Protein AF-A0A857C3N4-F1 (afdb_monomer)

Foldseek 3Di:
DDDDPPDPDPVVVVVVVPDPCPPVNVVVVVPDDPDDPDDPPDDPPPPPPDDPPPPDPPDPQLAQDPLLLQLLQVVLVVDQLCVSCVVVVHDSVVSVVSPVVLCVSQVADDSVRSSVSCVVVVSYD

Sequence (125 aa):
MTSTLEAVPFEAVAEARKAPLSRELYRAWHRSPAPAPAPEPAPQNQIVPAPPARRRPRRPLPALTNRERDCVAWAAEGKTEWESAAILGIAPKTVESHLIAARRKLNAANKVHLVAKAFRLGLID

Organism: NCBI:txid538381

Mean predicted aligned error: 17.47 Å

Structure (mmCIF, N/CA/C/O backbone):
data_AF-A0A857C3N4-F1
#
_entry.id   AF-A0A857C3N4-F1
#
loop_
_atom_site.group_PDB
_atom_site.id
_atom_site.type_symbol
_atom_site.label_atom_id
_atom_site.label_alt_id
_atom_site.label_comp_id
_atom_site.label_asym_id
_atom_site.label_entity_id
_atom_site.label_seq_id
_atom_site.pdbx_PDB_ins_code
_atom_site.Cartn_x
_atom_site.Cartn_y
_atom_site.Cartn_z
_atom_site.occupancy
_atom_site.B_iso_or_equiv
_atom_site.auth_seq_id
_atom_site.auth_comp_id
_atom_site.auth_asym_id
_atom_site.auth_atom_id
_atom_site.pdbx_PDB_model_num
ATOM 1 N N . MET A 1 1 ? 57.037 -0.008 -46.807 1.00 42.09 1 MET A N 1
ATOM 2 C CA . MET A 1 1 ? 56.694 -1.141 -47.691 1.00 42.09 1 MET A CA 1
ATOM 3 C C . MET A 1 1 ? 55.990 -2.190 -46.847 1.00 42.09 1 MET A C 1
ATOM 5 O O . MET A 1 1 ? 56.630 -2.986 -46.181 1.00 42.09 1 MET A O 1
ATOM 9 N N . THR A 1 2 ? 54.672 -2.054 -46.758 1.00 44.59 2 THR A N 1
ATOM 10 C CA . THR A 1 2 ? 53.734 -2.886 -45.995 1.00 44.59 2 THR A CA 1
ATOM 11 C C . THR A 1 2 ? 53.263 -4.064 -46.844 1.00 44.59 2 THR A C 1
ATOM 13 O O . THR A 1 2 ? 52.885 -3.825 -47.986 1.00 44.59 2 THR A O 1
ATOM 16 N N . SER A 1 3 ? 53.250 -5.282 -46.298 1.00 34.38 3 SER A N 1
ATOM 17 C CA . SER A 1 3 ? 52.200 -6.306 -46.489 1.00 34.38 3 SER A CA 1
ATOM 18 C C . SER A 1 3 ? 52.720 -7.684 -46.086 1.00 34.38 3 SER A C 1
ATOM 20 O O . SER A 1 3 ? 53.869 -7.986 -46.368 1.00 34.38 3 SER A O 1
ATOM 22 N N . THR A 1 4 ? 51.961 -8.634 -45.557 1.00 44.75 4 THR A N 1
ATOM 23 C CA . THR A 1 4 ? 50.658 -8.719 -44.877 1.00 44.75 4 THR A CA 1
ATOM 24 C C . THR A 1 4 ? 50.572 -10.213 -44.544 1.00 44.75 4 THR A C 1
ATOM 26 O O . THR A 1 4 ? 50.878 -11.044 -45.395 1.00 44.75 4 THR A O 1
ATOM 29 N N . LEU A 1 5 ? 50.217 -10.561 -43.306 1.00 49.78 5 LEU A N 1
ATOM 30 C CA . LEU A 1 5 ? 49.814 -11.917 -42.926 1.00 49.78 5 LEU A CA 1
ATOM 31 C C . LEU A 1 5 ? 48.655 -12.359 -43.832 1.00 49.78 5 LEU A C 1
ATOM 33 O O . LEU A 1 5 ? 47.562 -11.805 -43.717 1.00 49.78 5 LEU A O 1
ATOM 37 N N . GLU A 1 6 ? 48.871 -13.338 -44.712 1.00 47.31 6 GLU A N 1
ATOM 38 C CA . GLU A 1 6 ? 47.765 -13.985 -45.421 1.00 47.31 6 GLU A CA 1
ATOM 39 C C . GLU A 1 6 ? 46.974 -14.845 -44.433 1.00 47.31 6 GLU A C 1
ATOM 41 O O . GLU A 1 6 ? 47.333 -15.972 -44.090 1.00 47.31 6 GLU A O 1
ATOM 46 N N . ALA A 1 7 ? 45.886 -14.263 -43.936 1.00 52.78 7 ALA A N 1
ATOM 47 C CA . ALA A 1 7 ? 44.808 -15.003 -43.317 1.00 52.78 7 ALA A CA 1
ATOM 48 C C . ALA A 1 7 ? 44.201 -15.930 -44.375 1.00 52.78 7 ALA A C 1
ATOM 50 O O . ALA A 1 7 ? 43.684 -15.465 -45.390 1.00 52.78 7 ALA A O 1
ATOM 51 N N . VAL A 1 8 ? 44.256 -17.238 -44.128 1.00 55.38 8 VAL A N 1
ATOM 52 C CA . VAL A 1 8 ? 43.550 -18.215 -44.958 1.00 55.38 8 VAL A CA 1
ATOM 53 C C . VAL A 1 8 ? 42.051 -17.889 -44.881 1.00 55.38 8 VAL A C 1
ATOM 55 O O . VAL A 1 8 ? 41.500 -17.871 -43.775 1.00 55.38 8 VAL A O 1
ATOM 58 N N . PRO A 1 9 ? 41.382 -17.583 -46.007 1.00 56.47 9 PRO A N 1
ATOM 59 C CA . PRO A 1 9 ? 39.995 -17.142 -45.993 1.00 56.47 9 PRO A CA 1
ATOM 60 C C . PRO A 1 9 ? 39.082 -18.239 -45.436 1.00 56.47 9 PRO A C 1
ATOM 62 O O . PRO A 1 9 ? 39.211 -19.417 -45.767 1.00 56.47 9 PRO A O 1
ATOM 65 N N . PHE A 1 10 ? 38.130 -17.834 -44.592 1.00 45.34 10 PHE A N 1
ATOM 66 C CA . PHE A 1 10 ? 37.164 -18.704 -43.907 1.00 45.34 10 PHE A CA 1
ATOM 67 C C . PHE A 1 10 ? 36.310 -19.558 -44.872 1.00 45.34 10 PHE A C 1
ATOM 69 O O . PHE A 1 10 ? 35.773 -20.590 -44.470 1.00 45.34 10 PHE A O 1
ATOM 76 N N . GLU A 1 11 ? 36.246 -19.195 -46.157 1.00 49.16 11 GLU A N 1
ATOM 77 C CA . GLU A 1 11 ? 35.633 -20.019 -47.207 1.00 49.16 11 GLU A CA 1
ATOM 78 C C . GLU A 1 11 ? 36.361 -21.358 -47.427 1.00 49.16 11 GLU A C 1
ATOM 80 O O . GLU A 1 11 ? 35.701 -22.378 -47.630 1.00 49.16 11 GLU A O 1
ATOM 85 N N . ALA A 1 12 ? 37.688 -21.415 -47.250 1.00 45.56 12 ALA A N 1
ATOM 86 C CA . ALA A 1 12 ? 38.479 -22.632 -47.464 1.00 45.56 12 ALA A CA 1
ATOM 87 C C . ALA A 1 12 ? 38.129 -23.766 -46.477 1.00 45.56 12 ALA A C 1
ATOM 89 O O . ALA A 1 12 ? 38.229 -24.951 -46.803 1.00 45.56 12 ALA A O 1
ATOM 90 N N . VAL A 1 13 ? 37.662 -23.425 -45.269 1.00 49.94 13 VAL A N 1
ATOM 91 C CA . VAL A 1 13 ? 37.240 -24.411 -44.255 1.00 49.94 13 VAL A CA 1
ATOM 92 C C . VAL A 1 13 ? 35.860 -24.998 -44.585 1.00 49.94 13 VAL A C 1
ATOM 94 O O . VAL A 1 13 ? 35.580 -26.155 -44.264 1.00 49.94 13 VAL A O 1
ATOM 97 N N . ALA A 1 14 ? 34.997 -24.235 -45.261 1.00 45.94 14 ALA A N 1
ATOM 98 C CA . ALA A 1 14 ? 33.683 -24.706 -45.697 1.00 45.94 14 ALA A CA 1
ATOM 99 C C . ALA A 1 14 ? 33.773 -25.618 -46.935 1.00 45.94 14 ALA A C 1
ATOM 101 O O . ALA A 1 14 ? 32.967 -26.541 -47.088 1.00 45.94 14 ALA A O 1
ATOM 102 N N . GLU A 1 15 ? 34.777 -25.401 -47.783 1.00 38.91 15 GLU A N 1
ATOM 103 C CA . GLU A 1 15 ? 34.975 -26.132 -49.036 1.00 38.91 15 GLU A CA 1
ATOM 104 C C . GLU A 1 15 ? 35.538 -27.547 -48.815 1.00 38.91 15 GLU A C 1
ATOM 106 O O . GLU A 1 15 ? 35.119 -28.502 -49.475 1.00 38.91 15 GLU A O 1
ATOM 111 N N . ALA A 1 16 ? 36.355 -27.736 -47.770 1.00 47.97 16 ALA A N 1
ATOM 112 C CA . ALA A 1 16 ? 36.870 -29.048 -47.363 1.00 47.97 16 ALA A CA 1
ATOM 113 C C . ALA A 1 16 ? 35.767 -30.056 -46.966 1.00 47.97 16 ALA A C 1
ATOM 115 O O . ALA A 1 16 ? 35.962 -31.267 -47.061 1.00 47.97 16 ALA A O 1
ATOM 116 N N . ARG A 1 17 ? 34.581 -29.577 -46.560 1.00 53.06 17 ARG A N 1
ATOM 117 C CA . ARG A 1 17 ? 33.422 -30.424 -46.218 1.00 53.06 17 ARG A CA 1
ATOM 118 C C . ARG A 1 17 ? 32.596 -30.877 -47.426 1.00 53.06 17 ARG A C 1
ATOM 120 O O . ARG A 1 17 ? 31.706 -31.706 -47.248 1.00 53.06 17 ARG A O 1
ATOM 127 N N . LYS A 1 18 ? 32.861 -30.354 -48.629 1.00 52.03 18 LYS A N 1
ATOM 128 C CA . LYS A 1 18 ? 32.086 -30.645 -49.851 1.00 52.03 18 LYS A CA 1
ATOM 129 C C . LYS A 1 18 ? 32.894 -31.308 -50.968 1.00 52.03 18 LYS A C 1
ATOM 131 O O . LYS A 1 18 ? 32.378 -31.449 -52.074 1.00 52.03 18 LYS A O 1
ATOM 136 N N . ALA A 1 19 ? 34.122 -31.752 -50.710 1.00 49.84 19 ALA A N 1
ATOM 137 C CA . ALA A 1 19 ? 34.825 -32.578 -51.685 1.00 49.84 19 ALA A CA 1
ATOM 138 C C . ALA A 1 19 ? 34.077 -33.922 -51.846 1.00 49.84 19 ALA A C 1
ATOM 140 O O . ALA A 1 19 ? 33.837 -34.595 -50.837 1.00 49.84 19 ALA A O 1
ATOM 141 N N . PRO A 1 20 ? 33.696 -34.348 -53.069 1.00 49.91 20 PRO A N 1
ATOM 142 C CA . PRO A 1 20 ? 33.185 -35.693 -53.277 1.00 49.91 20 PRO A CA 1
ATOM 143 C C . PRO A 1 20 ? 34.331 -36.650 -52.958 1.00 49.91 20 PRO A C 1
ATOM 145 O O . PRO A 1 20 ? 35.293 -36.754 -53.718 1.00 49.91 20 PRO A O 1
ATOM 148 N N . LEU A 1 21 ? 34.260 -37.303 -51.795 1.00 60.78 21 LEU A N 1
ATOM 149 C CA . LEU A 1 21 ? 35.202 -38.346 -51.408 1.00 60.78 21 LEU A CA 1
ATOM 150 C C . LEU A 1 21 ? 35.298 -39.322 -52.580 1.00 60.78 21 LEU A C 1
ATOM 152 O O . LEU A 1 21 ? 34.312 -39.968 -52.943 1.00 60.78 21 LEU A O 1
ATOM 156 N N . SER A 1 22 ? 36.473 -39.388 -53.209 1.00 62.09 22 SER A N 1
ATOM 157 C CA . SER A 1 22 ? 36.712 -40.334 -54.288 1.00 62.09 22 SER A CA 1
ATOM 158 C C . SER A 1 22 ? 36.356 -41.738 -53.788 1.00 62.09 22 SER A C 1
ATOM 160 O O . SER A 1 22 ? 36.499 -42.060 -52.604 1.00 62.09 22 SER A O 1
ATOM 162 N N . ARG A 1 23 ? 35.880 -42.611 -54.684 1.00 57.72 23 ARG A N 1
ATOM 163 C CA . ARG A 1 23 ? 35.545 -44.014 -54.354 1.00 57.72 23 ARG A CA 1
ATOM 164 C C . ARG A 1 23 ? 36.687 -44.722 -53.610 1.00 57.72 23 ARG A C 1
ATOM 166 O O . ARG A 1 23 ? 36.455 -45.644 -52.833 1.00 57.72 23 ARG A O 1
ATOM 173 N N . GLU A 1 24 ? 37.910 -44.272 -53.859 1.00 62.47 24 GLU A N 1
ATOM 174 C CA . GLU A 1 24 ? 39.146 -44.726 -53.240 1.00 62.47 24 GLU A CA 1
ATOM 175 C C . GLU A 1 24 ? 39.289 -44.279 -51.772 1.00 62.47 24 GLU A C 1
ATOM 177 O O . GLU A 1 24 ? 39.623 -45.107 -50.926 1.00 62.47 24 GLU A O 1
ATOM 182 N N . LEU A 1 25 ? 38.912 -43.038 -51.433 1.00 60.59 25 LEU A N 1
ATOM 183 C CA . LEU A 1 25 ? 38.878 -42.533 -50.051 1.00 60.59 25 LEU A CA 1
ATOM 184 C C . LEU A 1 25 ? 37.803 -43.228 -49.198 1.00 60.59 25 LEU A C 1
ATOM 186 O O . LEU A 1 25 ? 38.065 -43.586 -48.051 1.00 60.59 25 LEU A O 1
ATOM 190 N N . TYR A 1 26 ? 36.62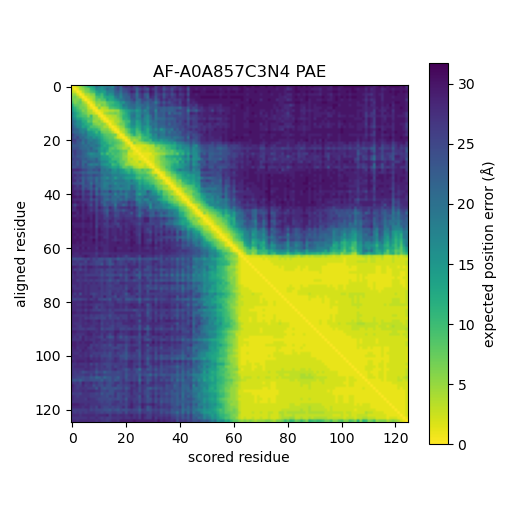4 -43.511 -49.764 1.00 62.72 26 TYR A N 1
ATOM 191 C CA . TYR A 1 26 ? 35.581 -44.291 -49.074 1.00 62.72 26 TYR A CA 1
ATOM 192 C C . TYR A 1 26 ? 36.050 -45.724 -48.763 1.00 62.72 26 TYR A C 1
ATOM 194 O O . TYR A 1 26 ? 35.847 -46.237 -47.664 1.00 62.72 26 TYR A O 1
ATOM 202 N N . ARG A 1 27 ? 36.745 -46.366 -49.715 1.00 65.06 27 ARG A N 1
ATOM 203 C CA . ARG A 1 27 ? 37.344 -47.703 -49.536 1.00 65.06 27 ARG A CA 1
ATOM 204 C C . ARG A 1 27 ? 38.485 -47.721 -48.518 1.00 65.06 27 ARG A C 1
ATOM 206 O O . ARG A 1 27 ? 38.742 -48.765 -47.922 1.00 65.06 27 ARG A O 1
ATOM 213 N N . ALA A 1 28 ? 39.194 -46.607 -48.347 1.00 65.62 28 ALA A N 1
ATOM 214 C CA . ALA A 1 28 ? 40.212 -46.468 -47.312 1.00 65.62 28 ALA A CA 1
ATOM 215 C C . ALA A 1 28 ? 39.576 -46.372 -45.914 1.00 65.62 28 ALA A C 1
ATOM 217 O O . ALA A 1 28 ? 40.033 -47.052 -45.000 1.00 65.62 28 ALA A O 1
ATOM 218 N N . TRP A 1 29 ? 38.472 -45.627 -45.772 1.00 62.25 29 TRP A N 1
ATOM 219 C CA . TRP A 1 29 ? 37.751 -45.469 -44.500 1.00 62.25 29 TRP A CA 1
ATOM 220 C C . TRP A 1 29 ? 37.208 -46.801 -43.953 1.00 62.25 29 TRP A C 1
ATOM 222 O O . TRP A 1 29 ? 37.330 -47.082 -42.766 1.00 62.25 29 TRP A O 1
ATOM 232 N N . HIS A 1 30 ? 36.707 -47.674 -44.834 1.00 64.94 30 HIS A N 1
ATOM 233 C CA . HIS A 1 30 ? 36.181 -49.001 -44.469 1.00 64.94 30 HIS A CA 1
ATOM 234 C C . HIS A 1 30 ? 37.236 -50.077 -44.183 1.00 64.94 30 HIS A C 1
ATOM 236 O O . HIS A 1 30 ? 36.887 -51.159 -43.720 1.00 64.94 30 HIS A O 1
ATOM 242 N N . ARG A 1 31 ? 38.520 -49.820 -44.465 1.00 61.28 31 ARG A N 1
ATOM 243 C CA . ARG A 1 31 ? 39.620 -50.739 -44.116 1.00 61.28 31 ARG A CA 1
ATOM 244 C C . ARG A 1 31 ? 40.226 -50.461 -42.745 1.00 61.28 31 ARG A C 1
ATOM 246 O O . ARG A 1 31 ? 41.021 -51.269 -42.271 1.00 61.28 31 ARG A O 1
ATOM 253 N N . SER A 1 32 ? 39.869 -49.342 -42.119 1.00 53.06 32 SER A N 1
ATOM 254 C CA . SER A 1 32 ? 40.312 -49.038 -40.764 1.00 53.06 32 SER A CA 1
ATOM 255 C C . SER A 1 32 ? 39.549 -49.934 -39.784 1.00 53.06 32 SER A C 1
ATOM 257 O O . SER A 1 32 ? 38.317 -49.964 -39.851 1.00 53.06 32 SER A O 1
ATOM 259 N N . PRO A 1 33 ? 40.223 -50.669 -38.878 1.00 60.56 33 PRO A N 1
ATOM 260 C CA . PRO A 1 33 ? 39.520 -51.373 -37.816 1.00 60.56 33 PRO A CA 1
ATOM 261 C C . PRO A 1 33 ? 38.716 -50.336 -37.034 1.00 60.56 33 PRO A C 1
ATOM 263 O O . PRO A 1 33 ? 39.244 -49.275 -36.686 1.00 60.56 33 PRO A O 1
ATOM 266 N N . ALA A 1 34 ? 37.426 -50.611 -36.832 1.00 58.22 34 ALA A N 1
ATOM 267 C CA . ALA A 1 34 ? 36.556 -49.725 -36.077 1.00 58.22 34 ALA A CA 1
ATOM 268 C C . ALA A 1 34 ? 37.234 -49.379 -34.738 1.00 58.22 34 ALA A C 1
ATOM 270 O O . ALA A 1 34 ? 37.824 -50.275 -34.120 1.00 58.22 34 ALA A O 1
ATOM 271 N N . PRO A 1 35 ? 37.195 -48.111 -34.287 1.00 65.88 35 PRO A N 1
ATOM 272 C CA . PRO A 1 35 ? 37.673 -47.788 -32.951 1.00 65.88 35 PRO A CA 1
ATOM 273 C C . PRO A 1 35 ? 36.943 -48.703 -31.962 1.00 65.88 35 PRO A C 1
ATOM 275 O O . PRO A 1 35 ? 35.737 -48.919 -32.108 1.00 65.88 35 PRO A O 1
ATOM 278 N N . ALA A 1 36 ? 37.680 -49.280 -31.006 1.00 58.38 36 ALA A N 1
ATOM 279 C CA . ALA A 1 36 ? 37.099 -50.109 -29.951 1.00 58.38 36 ALA A CA 1
ATOM 280 C C . ALA A 1 36 ? 35.840 -49.419 -29.388 1.00 58.38 36 ALA A C 1
ATOM 282 O O . ALA A 1 36 ? 35.861 -48.187 -29.259 1.00 58.38 36 ALA A O 1
ATOM 283 N N . PRO A 1 37 ? 34.748 -50.156 -29.095 1.00 65.44 37 PRO A N 1
ATOM 284 C CA . PRO A 1 37 ? 33.534 -49.531 -28.588 1.00 65.44 37 PRO A CA 1
ATOM 285 C C . PRO A 1 37 ? 33.911 -48.705 -27.359 1.00 65.44 37 PRO A C 1
ATOM 287 O O . PRO A 1 37 ? 34.567 -49.206 -26.444 1.00 65.44 37 PRO A O 1
ATOM 290 N N . ALA A 1 38 ? 33.574 -47.414 -27.394 1.00 61.31 38 ALA A N 1
ATOM 291 C CA . ALA A 1 38 ? 33.794 -46.507 -26.277 1.00 61.31 38 ALA A CA 1
ATOM 292 C C . ALA A 1 38 ? 33.246 -47.149 -24.987 1.00 61.31 38 ALA A C 1
ATOM 294 O O . ALA A 1 38 ? 32.251 -47.876 -25.074 1.00 61.31 38 ALA A O 1
ATOM 295 N N . PRO A 1 39 ? 33.863 -46.911 -23.810 1.00 69.44 39 PRO A N 1
ATOM 296 C CA . PRO A 1 39 ? 33.336 -47.435 -22.553 1.00 69.44 39 PRO A CA 1
ATOM 297 C C . PRO A 1 39 ? 31.853 -47.069 -22.463 1.00 69.44 39 PRO A C 1
ATOM 299 O O . PRO A 1 39 ? 31.503 -45.907 -22.688 1.00 69.44 39 PRO A O 1
ATOM 302 N N . GLU A 1 40 ? 30.999 -48.071 -22.234 1.00 63.38 40 GLU A N 1
ATOM 303 C CA . GLU A 1 40 ? 29.546 -47.899 -22.246 1.00 63.38 40 GLU A CA 1
ATOM 304 C C . GLU A 1 40 ? 29.157 -46.660 -21.425 1.00 63.38 40 GLU A C 1
ATOM 306 O O . GLU A 1 40 ? 29.649 -46.488 -20.301 1.00 63.38 40 GLU A O 1
ATOM 311 N N . PRO A 1 41 ? 28.321 -45.754 -21.968 1.00 64.38 41 PRO A N 1
ATOM 312 C CA . PRO A 1 41 ? 27.915 -44.574 -21.229 1.00 64.38 41 PRO A CA 1
ATOM 313 C C . PRO A 1 41 ? 27.183 -45.029 -19.966 1.00 64.38 41 PRO A C 1
ATOM 315 O O . PRO A 1 41 ? 26.224 -45.798 -20.036 1.00 64.38 41 PRO A O 1
ATOM 318 N N . ALA A 1 42 ? 27.652 -44.552 -18.811 1.00 61.03 42 ALA A N 1
ATOM 319 C CA . ALA A 1 42 ? 27.022 -44.793 -17.518 1.00 61.03 42 ALA A CA 1
ATOM 320 C C . ALA A 1 42 ? 25.494 -44.587 -17.602 1.00 61.03 42 ALA A C 1
ATOM 322 O O . ALA A 1 42 ? 25.048 -43.703 -18.340 1.00 61.03 42 ALA A O 1
ATOM 323 N N . PRO A 1 43 ? 24.677 -45.354 -16.854 1.00 63.50 43 PRO A N 1
ATOM 324 C CA . PRO A 1 43 ? 23.223 -45.279 -16.945 1.00 63.50 43 PRO A CA 1
ATOM 325 C C . PRO A 1 43 ? 22.738 -43.851 -16.665 1.00 63.50 43 PRO A C 1
ATOM 327 O O . PRO A 1 43 ? 22.772 -43.365 -15.537 1.00 63.50 43 PRO A O 1
ATOM 330 N N . GLN A 1 44 ? 22.258 -43.183 -17.714 1.00 59.03 44 GLN A N 1
ATOM 331 C CA . GLN A 1 44 ? 21.878 -41.765 -17.727 1.00 59.03 44 GLN A CA 1
ATOM 332 C C . GLN A 1 44 ? 20.607 -41.443 -16.915 1.00 59.03 44 GLN A C 1
ATOM 334 O O . GLN A 1 44 ? 20.181 -40.293 -16.894 1.00 59.03 44 GLN A O 1
ATOM 339 N N . ASN A 1 45 ? 19.992 -42.423 -16.237 1.00 70.00 45 ASN A N 1
ATOM 340 C CA . ASN A 1 45 ? 18.643 -42.289 -15.674 1.00 70.00 45 ASN A CA 1
ATOM 341 C C . ASN A 1 45 ? 18.548 -42.335 -14.136 1.00 70.00 45 ASN A C 1
ATOM 343 O O . ASN A 1 45 ? 17.511 -42.703 -13.588 1.00 70.00 45 ASN A O 1
ATOM 347 N N . GLN A 1 46 ? 19.599 -41.943 -13.414 1.00 62.91 46 GLN A N 1
ATOM 348 C CA . GLN A 1 46 ? 19.488 -41.667 -11.976 1.00 62.91 46 GLN A CA 1
ATOM 349 C C . GLN A 1 46 ? 19.184 -40.182 -11.746 1.00 62.91 46 GLN A C 1
ATOM 351 O O . GLN A 1 46 ? 20.067 -39.383 -11.439 1.00 62.91 46 GLN A O 1
ATOM 356 N N . ILE A 1 47 ? 17.912 -39.798 -11.890 1.00 64.88 47 ILE A N 1
ATOM 357 C CA . ILE A 1 47 ? 17.425 -38.491 -11.433 1.00 64.88 47 ILE A CA 1
ATOM 358 C C . ILE A 1 47 ? 17.346 -38.555 -9.906 1.00 64.88 47 ILE A C 1
ATOM 360 O O . ILE A 1 47 ? 16.320 -38.919 -9.338 1.00 64.88 47 ILE A O 1
ATOM 364 N N . VAL A 1 48 ? 18.442 -38.236 -9.219 1.00 66.25 48 VAL A N 1
ATOM 365 C CA . VAL A 1 48 ? 18.382 -37.937 -7.785 1.00 66.25 48 VAL A CA 1
ATOM 366 C C . VAL A 1 48 ? 17.553 -36.658 -7.609 1.00 66.25 48 VAL A C 1
ATOM 368 O O . VAL A 1 48 ? 17.966 -35.606 -8.106 1.00 66.25 48 VAL A O 1
ATOM 371 N N . PRO A 1 49 ? 16.376 -36.693 -6.949 1.00 69.88 49 PRO A N 1
ATOM 372 C CA . PRO A 1 49 ? 15.654 -35.465 -6.663 1.00 69.88 49 PRO A CA 1
ATOM 373 C C . PRO A 1 49 ? 16.522 -34.623 -5.729 1.00 69.88 49 PRO A C 1
ATOM 375 O O . PRO A 1 49 ? 16.921 -35.077 -4.654 1.00 69.88 49 PRO A O 1
ATOM 378 N N . ALA A 1 50 ? 16.842 -33.398 -6.153 1.00 67.56 50 ALA A N 1
ATOM 379 C CA . ALA A 1 50 ? 17.551 -32.455 -5.303 1.00 67.56 50 ALA A CA 1
ATOM 380 C C . ALA A 1 50 ? 16.797 -32.336 -3.963 1.00 67.56 50 ALA A C 1
ATOM 382 O O . ALA A 1 50 ? 15.569 -32.180 -3.976 1.00 67.56 50 ALA A O 1
ATOM 383 N N . PRO A 1 51 ? 17.485 -32.422 -2.809 1.00 74.31 51 PRO A N 1
ATOM 384 C CA . PRO A 1 51 ? 16.829 -32.293 -1.514 1.00 74.31 51 PRO A CA 1
ATOM 385 C C . PRO A 1 51 ? 16.054 -30.969 -1.470 1.00 74.31 51 PRO A C 1
ATOM 387 O O . PRO A 1 51 ? 16.561 -29.964 -1.986 1.00 74.31 51 PRO A O 1
ATOM 390 N N . PRO A 1 52 ? 14.840 -30.932 -0.881 1.00 71.19 52 PRO A N 1
ATOM 391 C CA . PRO A 1 52 ? 14.034 -29.722 -0.858 1.00 71.19 52 PRO A CA 1
ATOM 392 C C . PRO A 1 52 ? 14.870 -28.612 -0.234 1.00 71.19 52 PRO A C 1
ATOM 394 O O . PRO A 1 52 ? 15.323 -28.730 0.909 1.00 71.19 52 PRO A O 1
ATOM 397 N N . ALA A 1 53 ? 15.130 -27.559 -1.015 1.00 73.56 53 ALA A N 1
ATOM 398 C CA . ALA A 1 53 ? 15.928 -26.433 -0.568 1.00 73.56 53 ALA A CA 1
ATOM 399 C C . ALA A 1 53 ? 15.351 -25.958 0.765 1.00 73.56 53 ALA A C 1
ATOM 401 O O . ALA A 1 53 ? 14.194 -25.534 0.826 1.00 73.56 53 ALA A O 1
ATOM 402 N N . ARG A 1 54 ? 16.139 -26.081 1.844 1.00 71.12 54 ARG A N 1
ATOM 403 C CA . ARG A 1 54 ? 15.759 -25.598 3.173 1.00 71.12 54 ARG A CA 1
ATOM 404 C C . ARG A 1 54 ? 15.281 -24.164 2.991 1.00 71.12 54 ARG A C 1
ATOM 406 O O . ARG A 1 54 ? 16.086 -23.300 2.634 1.00 71.12 54 ARG A O 1
ATOM 413 N N . ARG A 1 55 ? 13.975 -23.918 3.157 1.00 67.88 55 ARG A N 1
ATOM 414 C CA . ARG A 1 55 ? 13.404 -22.571 3.061 1.00 67.88 55 ARG A CA 1
ATOM 415 C C . ARG A 1 55 ? 14.175 -21.720 4.060 1.00 67.88 55 ARG A C 1
ATOM 417 O O . ARG A 1 55 ? 14.018 -21.897 5.265 1.00 67.88 55 ARG A O 1
ATOM 424 N N . ARG A 1 56 ? 15.056 -20.846 3.563 1.00 63.72 56 ARG A N 1
ATOM 425 C CA . ARG A 1 56 ? 15.753 -19.884 4.419 1.00 63.72 56 ARG A CA 1
ATOM 426 C C . ARG A 1 56 ? 14.675 -19.148 5.219 1.00 63.72 56 ARG A C 1
ATOM 428 O O . ARG A 1 56 ? 13.666 -18.777 4.607 1.00 63.72 56 ARG A O 1
ATOM 435 N N . PRO A 1 57 ? 14.844 -18.958 6.541 1.00 59.16 57 PRO A N 1
ATOM 436 C CA . PRO A 1 57 ? 13.883 -18.193 7.320 1.00 59.16 57 PRO A CA 1
ATOM 437 C C . PRO A 1 57 ? 13.702 -16.848 6.620 1.00 59.16 57 PRO A C 1
ATOM 439 O O . PRO A 1 57 ? 14.678 -16.133 6.367 1.00 59.16 57 PRO A O 1
ATOM 442 N N . ARG A 1 58 ? 12.466 -16.565 6.191 1.00 60.72 58 ARG A N 1
ATOM 443 C CA . ARG A 1 58 ? 12.138 -15.303 5.529 1.00 60.72 58 ARG A CA 1
ATOM 444 C C . ARG A 1 58 ? 12.523 -14.211 6.520 1.00 60.72 58 ARG A C 1
ATOM 446 O O . ARG A 1 58 ? 11.986 -14.186 7.624 1.00 60.72 58 ARG A O 1
ATOM 453 N N . ARG A 1 59 ? 13.492 -13.360 6.158 1.00 56.78 59 ARG A N 1
ATOM 454 C CA . ARG A 1 59 ? 13.811 -12.169 6.958 1.00 56.78 59 ARG A CA 1
ATOM 455 C C . ARG A 1 59 ? 12.491 -11.453 7.260 1.00 56.78 59 ARG A C 1
ATOM 457 O O . ARG A 1 59 ? 11.672 -11.380 6.337 1.00 56.78 59 ARG A O 1
ATOM 464 N N . PRO A 1 60 ? 12.270 -10.968 8.496 1.00 60.06 60 PRO A N 1
ATOM 465 C CA . PRO A 1 60 ? 11.043 -10.262 8.824 1.00 60.06 60 PRO A CA 1
ATOM 466 C C . PRO A 1 60 ? 10.874 -9.138 7.808 1.00 60.06 60 PRO A C 1
ATOM 468 O O . PRO A 1 60 ? 11.748 -8.283 7.648 1.00 60.06 60 PRO A O 1
ATOM 471 N N . LEU A 1 61 ? 9.802 -9.239 7.024 1.00 59.16 61 LEU A N 1
ATOM 472 C CA . LEU A 1 61 ? 9.497 -8.261 5.996 1.00 59.16 61 LEU A CA 1
ATOM 473 C C . LEU A 1 61 ? 9.300 -6.910 6.690 1.00 59.16 61 LEU A C 1
ATOM 475 O O . LEU A 1 61 ? 8.751 -6.893 7.794 1.00 59.16 61 LEU A O 1
ATOM 479 N N . PRO A 1 62 ? 9.727 -5.789 6.085 1.00 65.25 62 PRO A N 1
ATOM 480 C CA . PRO A 1 62 ? 9.358 -4.472 6.584 1.00 65.25 62 PRO A CA 1
ATOM 481 C C . PRO A 1 62 ? 7.831 -4.415 6.688 1.00 65.25 62 PRO A C 1
ATOM 483 O O . PRO A 1 62 ? 7.124 -4.403 5.680 1.00 65.25 62 PRO A O 1
ATOM 486 N N . ALA A 1 63 ? 7.331 -4.484 7.921 1.00 81.19 63 ALA A N 1
ATOM 487 C CA . ALA A 1 63 ? 5.913 -4.614 8.179 1.00 81.19 63 ALA A CA 1
ATOM 488 C C . ALA A 1 63 ? 5.249 -3.263 7.912 1.00 81.19 63 ALA A C 1
ATOM 490 O O . ALA A 1 63 ? 5.533 -2.262 8.578 1.00 81.19 63 ALA A O 1
ATOM 491 N N . LEU A 1 64 ? 4.373 -3.236 6.911 1.00 91.94 64 LEU A N 1
ATOM 492 C CA . LEU A 1 64 ? 3.407 -2.156 6.775 1.00 91.94 64 LEU A CA 1
ATOM 493 C C . LEU A 1 64 ? 2.521 -2.137 8.022 1.00 91.94 64 LEU A C 1
ATOM 495 O O . LEU A 1 64 ? 2.154 -3.196 8.542 1.00 91.94 64 LEU A O 1
ATOM 499 N N . THR A 1 65 ? 2.166 -0.943 8.490 1.00 94.75 65 THR A N 1
ATOM 500 C CA . THR A 1 65 ? 1.102 -0.819 9.495 1.00 94.75 65 THR A CA 1
ATOM 501 C C . THR A 1 65 ? -0.225 -1.273 8.890 1.00 94.75 65 THR A C 1
ATOM 503 O O . THR A 1 65 ? -0.369 -1.321 7.668 1.00 94.75 65 THR A O 1
ATOM 506 N N . ASN A 1 66 ? -1.219 -1.569 9.728 1.00 93.88 66 ASN A N 1
ATOM 507 C CA . ASN A 1 66 ? -2.549 -1.948 9.240 1.00 93.88 66 ASN A CA 1
ATOM 508 C C . ASN A 1 66 ? -3.118 -0.872 8.302 1.00 93.88 66 ASN A C 1
ATOM 510 O O . ASN A 1 66 ? -3.496 -1.180 7.182 1.00 93.88 66 ASN A O 1
ATOM 514 N N . ARG A 1 67 ? -3.023 0.410 8.684 1.00 95.94 6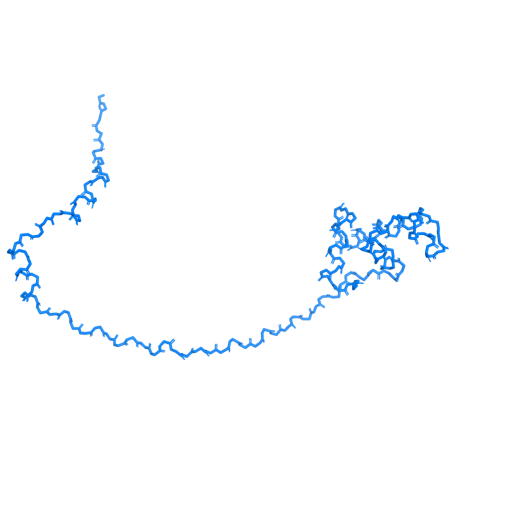7 ARG A N 1
ATOM 515 C CA . ARG A 1 67 ? -3.504 1.523 7.848 1.00 95.94 67 ARG A CA 1
ATOM 516 C C . ARG A 1 67 ? -2.752 1.673 6.530 1.00 95.94 67 ARG A C 1
ATOM 518 O O . ARG A 1 67 ? -3.362 1.971 5.509 1.00 95.94 67 ARG A O 1
ATOM 525 N N . GLU A 1 68 ? -1.439 1.463 6.533 1.00 97.00 68 GLU A N 1
ATOM 526 C CA . GLU A 1 68 ? -0.653 1.455 5.296 1.00 97.00 68 GLU A CA 1
ATOM 527 C C . GLU A 1 68 ? -1.067 0.301 4.381 1.00 97.00 68 GLU A C 1
ATOM 529 O O . GLU A 1 68 ? -1.205 0.503 3.178 1.00 97.00 68 GLU A O 1
ATOM 534 N N . ARG A 1 69 ? -1.294 -0.887 4.948 1.00 96.62 69 ARG A N 1
ATOM 535 C CA . ARG A 1 69 ? -1.752 -2.066 4.211 1.00 96.62 69 ARG A CA 1
ATOM 536 C C . ARG A 1 69 ? -3.133 -1.846 3.605 1.00 96.62 69 ARG A C 1
ATOM 538 O O . ARG A 1 69 ? -3.285 -2.094 2.416 1.00 96.62 69 ARG A O 1
ATOM 545 N N . ASP A 1 70 ? -4.078 -1.310 4.373 1.00 97.31 70 ASP A N 1
ATOM 546 C CA . ASP A 1 70 ? -5.431 -1.002 3.900 1.00 97.31 70 ASP A CA 1
ATOM 547 C C . ASP A 1 70 ? -5.390 -0.037 2.705 1.00 97.31 70 ASP A C 1
ATOM 549 O O . ASP A 1 70 ? -6.023 -0.272 1.678 1.00 97.31 70 ASP A O 1
ATOM 553 N N . CYS A 1 71 ? -4.589 1.034 2.797 1.00 97.94 71 CYS A N 1
ATOM 554 C CA . CYS A 1 71 ? -4.433 1.995 1.700 1.00 97.94 71 CYS A CA 1
ATOM 555 C C . CYS A 1 71 ? -3.815 1.347 0.450 1.00 97.94 71 CYS A C 1
ATOM 557 O O . CYS A 1 71 ? -4.212 1.658 -0.672 1.00 97.94 71 CYS A O 1
ATOM 559 N N . VAL A 1 72 ? -2.831 0.461 0.630 1.00 97.75 72 VAL A N 1
ATOM 560 C CA . VAL A 1 72 ? -2.188 -0.257 -0.478 1.00 97.75 72 VAL A CA 1
ATOM 561 C C . VAL A 1 72 ? -3.133 -1.292 -1.102 1.00 97.75 72 VAL A C 1
ATOM 563 O O . VAL A 1 72 ? -3.101 -1.450 -2.319 1.00 97.75 72 VAL A O 1
ATOM 566 N N . ALA A 1 73 ? -3.989 -1.946 -0.314 1.00 97.75 73 ALA A N 1
ATOM 567 C CA . ALA A 1 73 ? -4.993 -2.889 -0.805 1.00 97.75 73 ALA A CA 1
ATOM 568 C C . ALA A 1 73 ? -6.028 -2.187 -1.697 1.00 97.75 73 ALA A C 1
ATOM 570 O O . ALA A 1 73 ? -6.225 -2.585 -2.840 1.00 97.75 73 ALA A O 1
ATOM 571 N N . TRP A 1 74 ? -6.591 -1.056 -1.257 1.00 98.31 74 TRP A N 1
ATOM 572 C CA . TRP A 1 74 ? -7.506 -0.277 -2.105 1.00 98.31 74 TRP A CA 1
ATOM 573 C C . TRP A 1 74 ? -6.832 0.273 -3.365 1.00 98.31 74 TRP A C 1
ATOM 575 O O . TRP A 1 74 ? -7.442 0.320 -4.433 1.00 98.31 74 TRP A O 1
ATOM 585 N N . ALA A 1 75 ? -5.551 0.640 -3.275 1.00 97.25 75 ALA A N 1
ATOM 586 C CA . ALA A 1 75 ? -4.768 1.010 -4.448 1.00 97.25 75 ALA A CA 1
ATOM 587 C C . ALA A 1 75 ? -4.565 -0.163 -5.427 1.00 97.25 75 ALA A C 1
ATOM 589 O O . ALA A 1 75 ? -4.482 0.081 -6.631 1.00 97.25 75 ALA A O 1
ATOM 590 N N . ALA A 1 76 ? -4.473 -1.403 -4.937 1.00 97.44 76 ALA A N 1
ATOM 591 C CA . ALA A 1 76 ? -4.377 -2.605 -5.766 1.00 97.44 76 ALA A CA 1
ATOM 592 C C . ALA A 1 76 ? -5.692 -2.905 -6.500 1.00 97.44 76 ALA A C 1
ATOM 594 O O . ALA A 1 76 ? -5.659 -3.247 -7.677 1.00 97.44 76 ALA A O 1
ATOM 595 N N . GLU A 1 77 ? -6.826 -2.631 -5.852 1.00 97.19 77 GLU A N 1
ATOM 596 C CA . GLU A 1 77 ? -8.175 -2.658 -6.444 1.00 97.19 77 G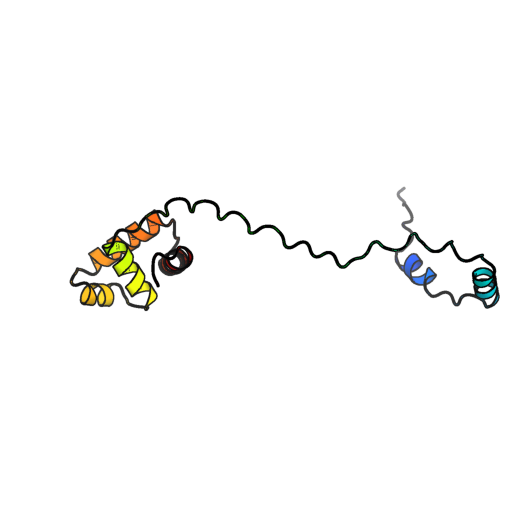LU A CA 1
ATOM 597 C C . GLU A 1 77 ? -8.443 -1.504 -7.434 1.00 97.19 77 GLU A C 1
ATOM 599 O O . GLU A 1 77 ? -9.556 -1.326 -7.931 1.00 97.19 77 GLU A O 1
ATOM 604 N N . GLY A 1 78 ? -7.439 -0.664 -7.714 1.00 96.62 78 GLY A N 1
ATOM 605 C CA . GLY A 1 78 ? -7.543 0.439 -8.668 1.00 96.62 78 GLY A CA 1
ATOM 606 C C . GLY A 1 78 ? -8.246 1.688 -8.133 1.00 96.62 78 GLY A C 1
ATOM 607 O O . GLY A 1 78 ? -8.558 2.584 -8.916 1.00 96.62 78 GLY A O 1
ATOM 608 N N . LYS A 1 79 ? -8.475 1.793 -6.817 1.00 97.88 79 LYS A N 1
ATOM 609 C CA . LYS A 1 79 ? -9.099 2.978 -6.218 1.00 97.88 79 LYS A CA 1
ATOM 610 C C . LYS A 1 79 ? -8.152 4.176 -6.185 1.00 97.88 79 LYS A C 1
ATOM 612 O O . LYS A 1 79 ? -6.947 4.084 -5.902 1.00 97.88 79 LYS A O 1
ATOM 617 N N . THR A 1 80 ? -8.732 5.343 -6.427 1.00 97.69 80 THR A N 1
ATOM 618 C CA . THR A 1 80 ? -8.083 6.635 -6.194 1.00 97.69 80 THR A CA 1
ATOM 619 C C . THR A 1 80 ? -7.922 6.895 -4.695 1.00 97.69 80 THR A C 1
ATOM 621 O O . THR A 1 80 ? -8.571 6.269 -3.854 1.00 97.69 80 THR A O 1
ATOM 624 N N . GLU A 1 81 ? -7.056 7.837 -4.328 1.00 97.31 81 GLU A N 1
ATOM 625 C CA . GLU A 1 81 ? -6.875 8.267 -2.939 1.00 97.31 81 GLU A CA 1
ATOM 626 C C . GLU A 1 81 ? -8.179 8.821 -2.352 1.00 97.31 81 GLU A C 1
ATOM 628 O O . GLU A 1 81 ? -8.436 8.632 -1.167 1.00 97.31 81 GLU A O 1
ATOM 633 N N . TRP A 1 82 ? -9.012 9.464 -3.177 1.00 98.19 82 TRP A N 1
ATOM 634 C CA . TRP A 1 82 ? -10.298 10.022 -2.761 1.00 98.19 82 TRP A CA 1
ATOM 635 C C . TRP A 1 82 ? -11.335 8.931 -2.476 1.00 98.19 82 TRP A C 1
ATOM 637 O O . TRP A 1 82 ? -11.966 8.941 -1.423 1.00 98.19 82 TRP A O 1
ATOM 647 N N . GLU A 1 83 ? -11.463 7.940 -3.361 1.00 98.31 83 GLU A N 1
ATOM 648 C CA . GLU A 1 83 ? -12.350 6.792 -3.131 1.00 98.31 83 GLU A CA 1
ATOM 649 C C . GLU A 1 83 ? -11.881 5.947 -1.943 1.00 98.31 83 GLU A C 1
ATOM 651 O O . GLU A 1 83 ? -12.682 5.569 -1.095 1.00 98.31 83 GLU A O 1
ATOM 656 N N . SER A 1 84 ? -10.572 5.697 -1.841 1.00 97.94 84 SER A N 1
ATOM 657 C CA . SER A 1 84 ? -9.988 4.962 -0.711 1.00 97.94 84 SER A CA 1
ATOM 658 C C . SER A 1 84 ? -10.245 5.691 0.609 1.00 97.94 84 SER A C 1
ATOM 660 O O . SER A 1 84 ? -10.567 5.069 1.614 1.00 97.94 84 SER A O 1
ATOM 662 N N . ALA A 1 85 ? -10.131 7.019 0.607 1.00 98.00 85 ALA A N 1
ATOM 663 C CA . ALA A 1 85 ? -10.425 7.868 1.755 1.00 98.00 85 ALA A CA 1
ATOM 664 C C . ALA A 1 85 ? -11.897 7.789 2.171 1.00 98.00 85 ALA A C 1
ATOM 666 O O . ALA A 1 85 ? -12.182 7.638 3.360 1.00 98.00 85 ALA A O 1
ATOM 667 N N . ALA A 1 86 ? -12.813 7.815 1.198 1.00 98.25 86 ALA A N 1
ATOM 668 C CA . ALA A 1 86 ? -14.240 7.636 1.438 1.00 98.25 86 ALA A CA 1
ATOM 669 C C . ALA A 1 86 ? -14.550 6.259 2.051 1.00 98.25 86 ALA A C 1
ATOM 671 O O . ALA A 1 86 ? -15.334 6.177 2.992 1.00 98.25 86 ALA A O 1
ATOM 672 N N . ILE A 1 87 ? -13.888 5.196 1.580 1.00 98.19 87 ILE A N 1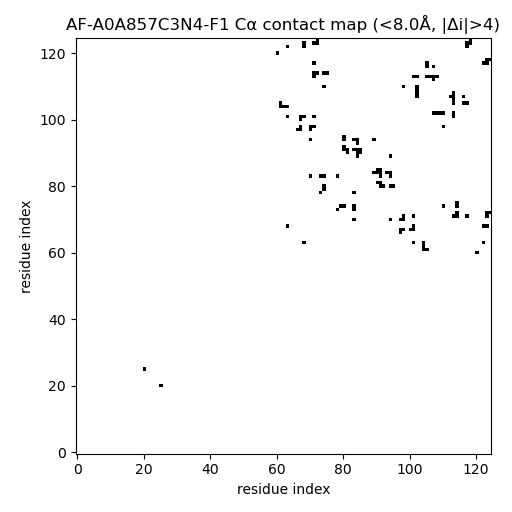
ATOM 673 C CA . ILE A 1 87 ? -14.058 3.835 2.114 1.00 98.19 87 ILE A CA 1
ATOM 674 C C . ILE A 1 87 ? -13.472 3.702 3.530 1.00 98.19 87 ILE A C 1
ATOM 676 O O . ILE A 1 87 ? -14.070 3.071 4.398 1.00 98.19 87 ILE A O 1
ATOM 680 N N . LEU A 1 88 ? -12.302 4.294 3.781 1.00 97.00 88 LEU A N 1
ATOM 681 C CA . LEU A 1 88 ? -11.587 4.178 5.056 1.00 97.00 88 LEU A CA 1
ATOM 682 C C . LEU A 1 88 ? -12.048 5.182 6.126 1.00 97.00 88 LEU A C 1
ATOM 684 O O . LEU A 1 88 ? -11.607 5.077 7.274 1.00 97.00 88 LEU A O 1
ATOM 688 N N . GLY A 1 89 ? -12.895 6.152 5.770 1.00 97.56 89 GLY A N 1
ATOM 689 C CA . GLY A 1 89 ? -13.387 7.189 6.681 1.00 97.56 89 GLY A CA 1
ATOM 690 C C . GLY A 1 89 ? -12.306 8.180 7.132 1.00 97.56 89 GLY A C 1
ATOM 691 O O . GLY A 1 89 ? -12.331 8.642 8.271 1.00 97.56 89 GLY A O 1
ATOM 692 N N . ILE A 1 90 ? -11.329 8.482 6.271 1.00 97.56 90 ILE A N 1
ATOM 693 C CA . ILE A 1 90 ? -10.221 9.415 6.552 1.00 97.56 90 ILE A CA 1
ATOM 694 C C . ILE A 1 90 ? -10.068 10.440 5.425 1.00 97.56 90 ILE A C 1
ATOM 696 O O . ILE A 1 90 ? -10.701 10.324 4.386 1.00 97.56 90 ILE A O 1
ATOM 700 N N . ALA A 1 91 ? -9.224 11.459 5.603 1.00 98.12 91 ALA A N 1
ATOM 701 C CA . ALA A 1 91 ? -8.976 12.444 4.550 1.00 98.12 91 ALA A CA 1
ATOM 702 C C . ALA A 1 91 ? -8.107 11.862 3.406 1.00 98.12 91 ALA A C 1
ATOM 704 O O . ALA A 1 91 ? -7.159 11.120 3.687 1.00 98.12 91 ALA A O 1
ATOM 705 N N . PRO A 1 92 ? -8.313 12.271 2.133 1.00 98.06 92 PRO A N 1
ATOM 706 C CA . PRO A 1 92 ? -7.468 11.857 1.001 1.00 98.06 92 PRO A CA 1
ATOM 707 C C . PRO A 1 92 ? -5.978 12.138 1.217 1.00 98.06 92 PRO A C 1
ATOM 709 O O . PRO A 1 92 ? -5.123 11.322 0.874 1.00 98.06 92 PRO A O 1
ATOM 712 N N . LYS A 1 93 ? -5.653 13.255 1.881 1.00 98.12 93 LYS A N 1
ATOM 713 C CA . LYS A 1 93 ? -4.270 13.606 2.230 1.00 98.12 93 LYS A CA 1
ATOM 714 C C . LYS A 1 93 ? -3.628 12.610 3.204 1.00 98.12 93 LYS A C 1
ATOM 716 O O . LYS A 1 93 ? -2.420 12.364 3.148 1.00 98.12 93 LYS A O 1
ATOM 721 N N . THR A 1 94 ? -4.430 12.020 4.085 1.00 98.12 94 THR A N 1
ATOM 722 C CA . THR A 1 94 ? -3.984 10.993 5.030 1.00 98.12 94 THR A CA 1
ATOM 723 C C . THR A 1 94 ? -3.705 9.680 4.301 1.00 98.12 94 THR A C 1
ATOM 725 O O . THR A 1 94 ? -2.668 9.068 4.548 1.00 98.12 94 THR A O 1
ATOM 728 N N . VAL A 1 95 ? -4.553 9.293 3.338 1.00 98.25 95 VAL A N 1
ATOM 729 C CA . VAL A 1 95 ? -4.298 8.137 2.455 1.00 98.25 95 VAL A CA 1
ATOM 730 C C . VAL A 1 95 ? -2.993 8.324 1.682 1.00 98.25 95 VAL A C 1
ATOM 732 O O . VAL A 1 95 ? -2.135 7.442 1.705 1.00 98.25 95 VAL A O 1
ATOM 735 N N . GLU A 1 96 ? -2.791 9.490 1.062 1.00 98.06 96 GLU A N 1
ATOM 736 C CA . GLU A 1 96 ? -1.541 9.820 0.365 1.00 98.06 96 GLU A CA 1
ATOM 737 C C . GLU A 1 96 ? -0.325 9.681 1.298 1.00 98.06 96 GLU A C 1
ATOM 739 O O . GLU A 1 96 ? 0.682 9.068 0.940 1.00 98.06 96 GLU A O 1
ATOM 744 N N . SER A 1 97 ? -0.433 10.185 2.530 1.00 98.31 97 SER A N 1
ATOM 745 C CA . SER A 1 97 ? 0.636 10.091 3.531 1.00 98.31 97 SER A CA 1
ATOM 746 C C . SER A 1 97 ? 0.958 8.637 3.900 1.00 98.31 97 SER A C 1
ATOM 748 O O . SER A 1 97 ? 2.134 8.270 3.973 1.00 98.31 97 SER A O 1
ATOM 750 N N . HIS A 1 98 ? -0.059 7.785 4.065 1.00 97.94 98 HIS A N 1
ATOM 751 C CA . HIS A 1 98 ? 0.127 6.350 4.291 1.00 97.94 98 HIS A CA 1
ATOM 752 C C . HIS A 1 98 ? 0.784 5.656 3.092 1.00 97.94 98 HIS A C 1
ATOM 754 O O . HIS A 1 98 ? 1.723 4.881 3.278 1.00 97.94 98 HIS A O 1
ATOM 760 N N . LEU A 1 99 ? 0.371 5.974 1.862 1.00 97.69 99 LEU A N 1
ATOM 761 C CA . LEU A 1 99 ? 0.989 5.431 0.649 1.00 97.69 99 LEU A CA 1
ATOM 762 C C . LEU A 1 99 ? 2.457 5.863 0.511 1.00 97.69 99 LEU A C 1
ATOM 764 O O . LEU A 1 99 ? 3.304 5.048 0.145 1.00 97.69 99 LEU A O 1
ATOM 768 N N . ILE A 1 100 ? 2.800 7.109 0.854 1.00 97.94 100 ILE A N 1
ATOM 769 C CA . ILE A 1 100 ? 4.191 7.593 0.869 1.00 97.94 100 ILE A CA 1
ATOM 770 C C . ILE A 1 100 ? 5.018 6.849 1.924 1.00 97.94 100 ILE A C 1
ATOM 772 O O . ILE A 1 100 ? 6.143 6.431 1.631 1.00 97.94 100 ILE A O 1
ATOM 776 N N . ALA A 1 101 ? 4.481 6.657 3.131 1.00 97.44 101 ALA A N 1
ATOM 777 C CA . ALA A 1 101 ? 5.150 5.904 4.188 1.00 97.44 101 ALA A CA 1
ATOM 778 C C . ALA A 1 101 ? 5.390 4.443 3.770 1.00 97.44 101 ALA A C 1
ATOM 780 O O . ALA A 1 101 ? 6.521 3.957 3.852 1.00 97.44 101 ALA A O 1
ATOM 781 N N . ALA A 1 102 ? 4.371 3.778 3.220 1.00 97.00 102 ALA A N 1
ATOM 782 C CA . ALA A 1 102 ? 4.465 2.422 2.687 1.00 97.00 102 ALA A CA 1
ATOM 783 C C . ALA A 1 102 ? 5.499 2.320 1.555 1.00 97.00 102 ALA A C 1
ATOM 785 O O . ALA A 1 102 ? 6.341 1.419 1.545 1.00 97.00 102 ALA A O 1
ATOM 786 N N . ARG A 1 103 ? 5.503 3.292 0.634 1.00 96.81 103 ARG A N 1
ATOM 787 C CA . ARG A 1 103 ? 6.473 3.390 -0.464 1.00 96.81 103 ARG A CA 1
ATOM 788 C C . ARG A 1 103 ? 7.909 3.495 0.038 1.00 96.81 103 ARG A C 1
ATOM 790 O O . ARG A 1 103 ? 8.785 2.830 -0.512 1.00 96.81 103 ARG A O 1
ATOM 797 N N . ARG A 1 104 ? 8.152 4.289 1.085 1.00 95.81 104 ARG A N 1
ATOM 798 C CA . ARG A 1 104 ? 9.471 4.406 1.729 1.00 95.81 104 ARG A CA 1
ATOM 799 C C . ARG A 1 104 ? 9.877 3.095 2.404 1.00 95.81 104 ARG A C 1
ATOM 801 O O . ARG A 1 104 ? 10.981 2.621 2.160 1.00 95.81 104 ARG A O 1
ATOM 808 N N . LYS A 1 105 ? 8.979 2.465 3.172 1.00 95.12 105 LYS A N 1
ATOM 809 C CA . LYS A 1 105 ? 9.237 1.183 3.860 1.00 95.12 105 LYS A CA 1
ATOM 810 C C . LYS A 1 105 ? 9.553 0.046 2.896 1.00 95.12 105 LYS A C 1
ATOM 812 O O . LYS A 1 105 ? 10.453 -0.749 3.150 1.00 95.12 105 LYS A O 1
ATOM 817 N N . LEU A 1 106 ? 8.831 -0.020 1.781 1.00 94.50 106 LEU A N 1
ATOM 818 C CA . LEU A 1 106 ? 9.050 -1.032 0.756 1.00 94.50 106 LEU A CA 1
ATOM 819 C C . LEU A 1 106 ? 10.086 -0.609 -0.283 1.00 94.50 106 LEU A C 1
ATOM 821 O O . LEU A 1 106 ? 10.344 -1.390 -1.188 1.00 94.50 106 LEU A 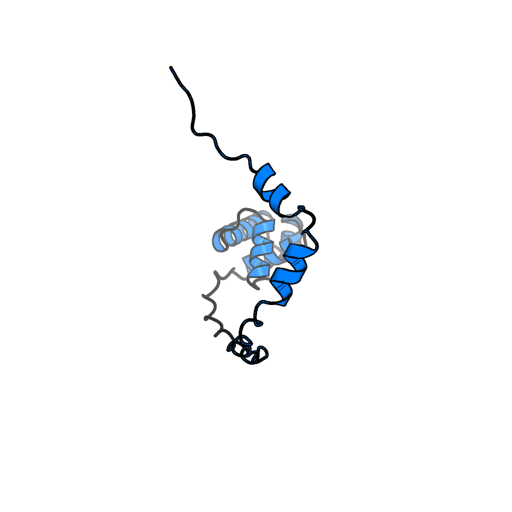O 1
ATOM 825 N N . ASN A 1 107 ? 10.713 0.565 -0.183 1.00 94.75 107 ASN A N 1
ATOM 826 C CA . ASN A 1 107 ? 11.631 1.099 -1.194 1.00 94.75 107 ASN A CA 1
ATOM 827 C C . ASN A 1 107 ? 11.078 0.942 -2.627 1.00 94.75 107 ASN A C 1
ATOM 829 O O . ASN A 1 107 ? 11.649 0.235 -3.464 1.00 94.75 107 ASN A O 1
ATOM 833 N N . ALA A 1 108 ? 9.894 1.508 -2.863 1.00 96.62 108 ALA A N 1
ATOM 834 C CA . ALA A 1 108 ? 9.215 1.491 -4.152 1.00 96.62 108 ALA A CA 1
ATOM 835 C C . ALA A 1 108 ? 9.309 2.858 -4.853 1.00 96.62 108 ALA A C 1
ATOM 837 O O . ALA A 1 108 ? 9.292 3.924 -4.236 1.00 96.62 108 ALA A O 1
ATOM 838 N N . ALA A 1 109 ? 9.400 2.835 -6.180 1.00 96.38 109 ALA A N 1
ATOM 839 C CA . ALA A 1 109 ? 9.590 4.049 -6.976 1.00 96.38 109 ALA A CA 1
ATOM 840 C C . ALA A 1 109 ? 8.288 4.852 -7.133 1.00 96.38 109 ALA A C 1
ATOM 842 O O . ALA A 1 109 ? 8.291 6.072 -7.012 1.00 96.38 109 ALA A O 1
ATOM 843 N N . ASN A 1 110 ? 7.164 4.167 -7.346 1.00 96.94 110 ASN A N 1
ATOM 844 C CA . ASN A 1 110 ? 5.848 4.759 -7.582 1.00 96.94 110 ASN A CA 1
ATOM 845 C C . ASN A 1 110 ? 4.734 3.862 -7.003 1.00 96.94 110 ASN A C 1
ATOM 847 O O . ASN A 1 110 ? 5.023 2.801 -6.442 1.00 96.94 110 ASN A O 1
ATOM 851 N N . LYS A 1 111 ? 3.471 4.295 -7.121 1.00 95.88 111 LYS A N 1
ATOM 852 C CA . LYS A 1 111 ? 2.293 3.586 -6.584 1.00 95.88 111 LYS A CA 1
ATOM 853 C C . LYS A 1 111 ? 2.140 2.173 -7.167 1.00 95.88 111 LYS A C 1
ATOM 855 O O . LYS A 1 111 ? 1.925 1.230 -6.417 1.00 95.88 111 LYS A O 1
ATOM 860 N N . VAL A 1 112 ? 2.351 2.004 -8.473 1.00 97.12 112 VAL A N 1
ATOM 861 C CA . VAL A 1 112 ? 2.262 0.690 -9.140 1.00 97.12 112 VAL A CA 1
ATOM 862 C C . VAL A 1 112 ? 3.358 -0.261 -8.650 1.00 97.12 112 VAL A C 1
ATOM 864 O O . VAL A 1 112 ? 3.086 -1.406 -8.301 1.00 97.12 112 VAL A O 1
ATOM 867 N N . HIS A 1 113 ? 4.600 0.219 -8.543 1.00 97.75 113 HIS A N 1
ATOM 868 C CA . HIS A 1 113 ? 5.709 -0.555 -7.986 1.00 97.75 113 HIS A CA 1
ATOM 869 C C . HIS A 1 113 ? 5.450 -0.912 -6.512 1.00 97.75 113 HIS A C 1
ATOM 871 O O . HIS A 1 113 ? 5.757 -2.026 -6.093 1.00 97.75 113 HIS A O 1
ATOM 877 N N . LEU A 1 114 ? 4.851 -0.008 -5.730 1.00 97.50 114 LEU A N 1
ATOM 878 C CA . LEU A 1 114 ? 4.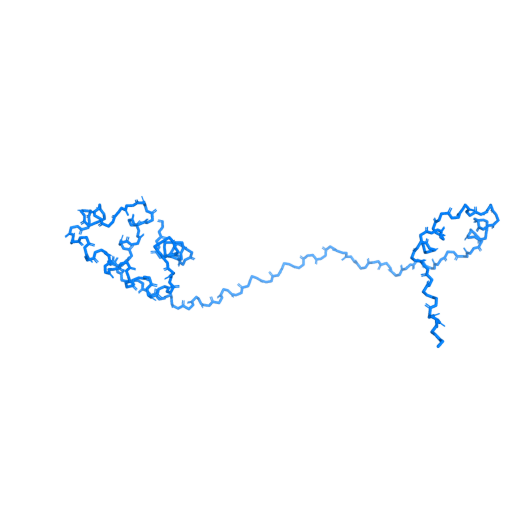448 -0.284 -4.350 1.00 97.50 114 LEU A CA 1
ATOM 879 C C . LEU A 1 114 ? 3.458 -1.456 -4.280 1.00 97.50 114 LEU A C 1
ATOM 881 O O . LEU A 1 114 ? 3.726 -2.409 -3.551 1.00 97.50 114 LEU A O 1
ATOM 885 N N . VAL A 1 115 ? 2.382 -1.418 -5.069 1.00 97.38 115 VAL A N 1
ATOM 886 C CA . VAL A 1 115 ? 1.374 -2.491 -5.141 1.00 97.38 115 VAL A CA 1
ATOM 887 C C . VAL A 1 115 ? 2.013 -3.815 -5.565 1.00 97.38 115 VAL A C 1
ATOM 889 O O . VAL A 1 115 ? 1.903 -4.811 -4.853 1.00 97.38 115 VAL A O 1
ATOM 892 N N . ALA A 1 116 ? 2.778 -3.819 -6.662 1.00 97.25 116 ALA A N 1
ATOM 893 C CA . ALA A 1 116 ? 3.446 -5.023 -7.154 1.00 97.25 116 ALA A CA 1
ATOM 894 C C . ALA A 1 116 ? 4.392 -5.633 -6.105 1.00 97.25 116 ALA A C 1
ATOM 896 O O . ALA A 1 116 ? 4.491 -6.852 -5.967 1.00 97.25 116 ALA A O 1
ATOM 897 N N . LYS A 1 117 ? 5.098 -4.794 -5.340 1.00 95.69 117 LYS A N 1
ATOM 898 C CA . LYS A 1 117 ? 6.009 -5.252 -4.289 1.00 95.69 117 LYS A CA 1
ATOM 899 C C . LYS A 1 117 ? 5.258 -5.768 -3.067 1.00 95.69 117 LYS A C 1
ATOM 901 O O . LYS A 1 117 ? 5.654 -6.796 -2.529 1.00 95.69 117 LYS A O 1
ATOM 906 N N . ALA A 1 118 ? 4.182 -5.102 -2.656 1.00 94.94 118 ALA A N 1
ATOM 907 C CA . ALA A 1 118 ? 3.324 -5.565 -1.571 1.00 94.94 118 ALA A CA 1
ATOM 908 C C . ALA A 1 118 ?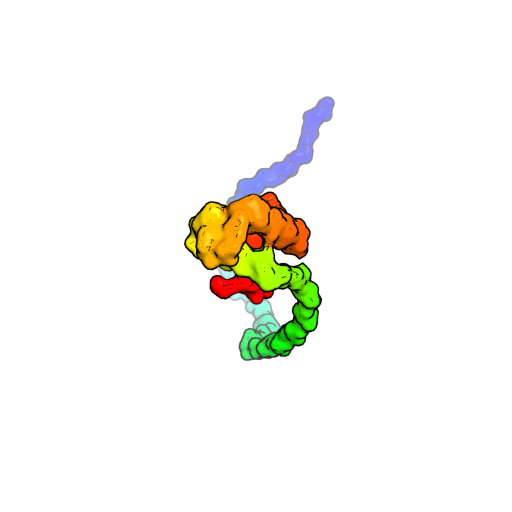 2.721 -6.946 -1.883 1.00 94.94 118 ALA A C 1
ATOM 910 O O . ALA A 1 118 ? 2.802 -7.836 -1.037 1.00 94.94 118 ALA A O 1
ATOM 911 N N . PHE A 1 119 ? 2.256 -7.161 -3.118 1.00 94.50 119 PHE A N 1
ATOM 912 C CA . PHE A 1 119 ? 1.743 -8.451 -3.588 1.00 94.50 119 PHE A CA 1
ATOM 913 C C . PHE A 1 119 ? 2.827 -9.542 -3.582 1.00 94.50 119 PHE A C 1
ATOM 915 O O . PHE A 1 119 ? 2.667 -10.600 -2.980 1.00 94.50 119 PHE A O 1
ATOM 922 N N . ARG A 1 120 ? 4.014 -9.264 -4.151 1.00 93.19 120 ARG A N 1
ATOM 923 C CA . ARG A 1 120 ? 5.152 -10.214 -4.162 1.00 93.19 120 ARG A CA 1
ATOM 924 C C . ARG A 1 120 ? 5.631 -10.618 -2.767 1.00 93.19 120 ARG A C 1
ATOM 926 O O . ARG A 1 120 ? 6.230 -11.682 -2.611 1.00 93.19 120 ARG A O 1
ATOM 933 N N . LEU A 1 121 ? 5.427 -9.754 -1.775 1.00 91.44 121 LEU A N 1
ATOM 934 C CA . LEU A 1 121 ? 5.793 -10.005 -0.385 1.00 91.44 121 LEU A CA 1
ATOM 935 C C . LEU A 1 121 ? 4.667 -10.679 0.421 1.00 91.44 121 LEU A C 1
ATOM 937 O O . LEU A 1 121 ? 4.924 -11.071 1.557 1.00 91.44 121 LEU A O 1
ATOM 941 N N . GLY A 1 122 ? 3.464 -10.847 -0.145 1.00 91.69 122 GLY A N 1
ATOM 942 C CA . GLY A 1 122 ? 2.289 -11.375 0.560 1.00 91.69 122 GLY A CA 1
ATOM 943 C C . GLY A 1 122 ? 1.797 -10.434 1.661 1.00 91.69 122 GLY A C 1
ATOM 944 O O . GLY A 1 122 ? 1.435 -10.875 2.749 1.00 91.69 122 GLY A O 1
ATOM 945 N N . LEU A 1 123 ? 1.905 -9.121 1.433 1.00 91.44 123 LEU A N 1
ATOM 946 C CA . LEU A 1 123 ? 1.402 -8.102 2.357 1.00 91.44 123 LEU A CA 1
ATOM 947 C C . LEU A 1 123 ? -0.048 -7.706 2.049 1.00 91.44 123 LEU A C 1
ATOM 949 O O . LEU A 1 123 ? -0.709 -7.137 2.911 1.00 91.44 123 LEU A O 1
ATOM 953 N N . ILE A 1 124 ? -0.517 -7.990 0.843 1.00 91.50 124 ILE A N 1
ATOM 954 C CA . ILE A 1 124 ? -1.885 -7.795 0.362 1.00 91.50 124 ILE A CA 1
ATOM 955 C C . ILE A 1 124 ? -2.230 -9.010 -0.505 1.00 91.50 124 ILE A C 1
ATOM 957 O O . ILE A 1 124 ? -1.301 -9.629 -1.041 1.00 91.50 124 ILE A O 1
ATOM 961 N N . ASP A 1 125 ? -3.519 -9.307 -0.628 1.00 85.31 125 ASP A N 1
ATOM 962 C CA . ASP A 1 125 ? -4.067 -10.453 -1.362 1.00 85.31 125 ASP A CA 1
ATOM 963 C C . ASP A 1 125 ? -4.885 -9.996 -2.574 1.00 85.31 125 ASP A C 1
ATOM 965 O O . ASP A 1 125 ? -5.405 -8.857 -2.519 1.00 85.31 125 ASP A O 1
#

Nearest PDB structures (foldseek):
  2q0o-assembly1_B  TM=9.234E-01  e=2.301E-04  Sinorhizobium fredii NGR234
  1fse-assembly1_A  TM=9.665E-01  e=4.118E-04  Bacillus subtilis
  6jqs-assembly1_A  TM=9.654E-01  e=7.370E-04  Paenisporosarcina sp. TG-14
  7dwm-assembly1_B  TM=9.123E-01  e=1.319E-03  Hapunavirus VP882
  4zms-assembly1_B  TM=9.420E-01  e=2.227E-03  Streptococcus pneumoniae R6

pLDDT: mean 77.49, std 19.93, range [34.38, 98.31]

Secondary structure (DSSP, 8-state):
------PPPTHHHHHTTSS---HHHHHHHTTSPPP-PPPPP--TT---PPPP---PPPPPP----HHHHHHHHHHHTT--HHHHHHHHTS-HHHHHHHHHHHHHHTT-SSHHHHHHHHHHTTS--

Radius of gyration: 34.77 Å; Cα contacts (8 Å, |Δi|>4): 74; chains: 1; bounding box: 71×65×64 Å

Solvent-accessible surface area (backbone atoms only — not comparable to full-atom values): 7992 Å² total; per-residue (Å²): 142,87,86,76,87,83,72,80,59,75,64,61,70,61,50,70,76,65,61,81,73,48,77,65,55,55,58,49,61,72,69,51,78,73,77,74,80,70,81,77,78,72,83,89,79,75,80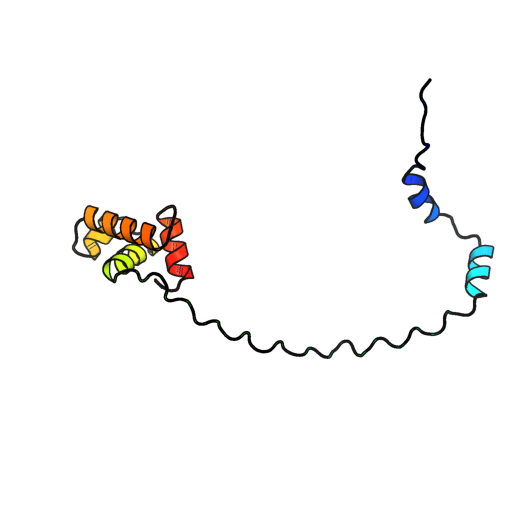,72,77,75,73,79,75,76,76,69,80,75,70,83,67,79,75,64,51,71,67,28,37,53,50,41,44,38,46,63,76,68,44,51,49,60,58,40,10,66,74,70,75,50,55,38,69,55,39,49,50,32,50,53,51,42,22,61,66,67,72,34,92,48,72,67,50,31,38,55,50,34,46,77,69,67,68,44,133

InterPro domains:
  IPR000792 Transcription regulator LuxR, C-terminal [PF00196] (63-117)
  IPR000792 Transcription regulator LuxR, C-terminal [PR00038] (64-78)
  IPR000792 Transcription regulator LuxR, C-terminal [PR00038] (78-94)
  IPR000792 Transcription regulator LuxR, C-terminal [PR00038] (94-106)
  IPR000792 Transcription regulator LuxR, C-terminal [PS50043] (57-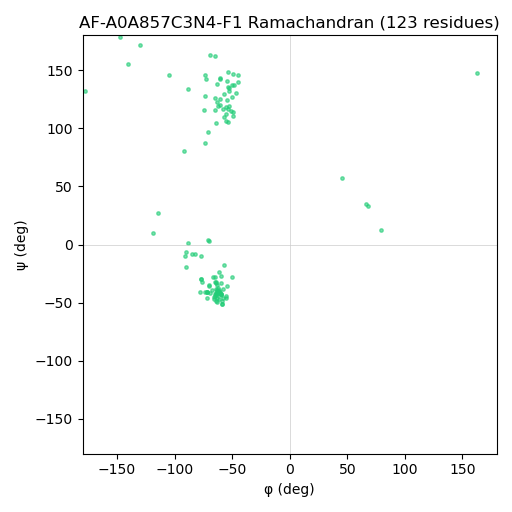122)
  IPR000792 Transcription regulator LuxR, C-terminal [SM00421] (61-118)
  IPR000792 Transcription regulator LuxR, C-terminal [cd06170] (65-120)
  IPR016032 Signal transduction response regulator, C-terminal effector [SSF46894] (46-124)
  IPR036388 Winged helix-like DNA-binding domain superfamily [G3DSA:1.10.10.10] (59-124)